Protein AF-A0A376E7C1-F1 (afdb_monomer)

Solvent-accessible surface area (backbone atoms only — not comparable to full-atom values): 7398 Å² total; per-residue (Å²): 133,86,87,38,58,33,36,37,33,12,36,38,24,58,77,44,72,10,37,69,44,47,47,53,36,38,66,44,52,66,41,45,32,26,17,36,84,71,9,61,81,41,52,62,81,86,39,96,41,46,56,43,36,39,32,83,87,32,41,70,61,30,47,50,47,51,69,66,18,49,29,39,40,36,38,25,49,76,81,43,62,60,58,44,62,54,68,94,65,48,48,76,77,28,49,29,33,40,33,30,65,52,73,78,64,62,56,62,75,54,83,55,77,43,77,42,80,37,52,46,52,61,50,36,51,60,53,42,70,73,53,68,67,59,79,84,128

Mean predicted aligned error: 2.94 Å

pLDDT: mean 95.63, std 8.17, range [44.53, 98.81]

Sequence (137 aa):
MQKKPFIIAGQGIILGKAEKEFIQFAEKSGIPVAWTVLGMSAIPTNHPQAVGMVGMHGNYGPNILTNECDVLIAVGMRFDDRVTGRLDQYAKQARIIHLDIDKAEINKNVKVEVPVLGNCKETLPLLTQLIAPRTTF

Structure (mmCIF, N/CA/C/O backbone):
data_AF-A0A376E7C1-F1
#
_entry.id   AF-A0A376E7C1-F1
#
loop_
_atom_site.group_PDB
_atom_site.id
_atom_site.type_symbol
_atom_site.label_atom_id
_atom_site.label_alt_id
_atom_site.label_comp_id
_atom_site.label_asym_id
_atom_site.label_entity_id
_atom_site.label_seq_id
_atom_site.pdbx_PDB_ins_code
_atom_site.Cartn_x
_atom_site.Cartn_y
_atom_site.Cartn_z
_atom_site.occupancy
_atom_site.B_iso_or_equiv
_atom_site.auth_seq_id
_atom_site.auth_comp_id
_atom_site.auth_asym_id
_atom_site.auth_atom_id
_atom_site.pdbx_PDB_model_num
ATOM 1 N N . MET A 1 1 ? -12.962 -15.760 12.719 1.00 50.19 1 MET A N 1
ATOM 2 C CA . MET A 1 1 ? -11.602 -15.176 12.765 1.00 50.19 1 MET A CA 1
ATOM 3 C C . MET A 1 1 ? -11.704 -13.691 12.467 1.00 50.19 1 MET A C 1
ATOM 5 O O . MET A 1 1 ? -12.531 -13.316 11.643 1.00 50.19 1 MET A O 1
ATOM 9 N N . GLN A 1 2 ? -10.919 -12.859 13.148 1.00 76.81 2 GLN A N 1
ATOM 10 C CA . GLN A 1 2 ? -10.849 -11.425 12.867 1.00 76.81 2 GLN A CA 1
ATOM 11 C C . GLN A 1 2 ? -9.995 -11.205 11.610 1.00 76.81 2 GLN A C 1
ATOM 13 O O . GLN A 1 2 ? -8.907 -11.769 11.524 1.00 76.81 2 GLN A O 1
ATOM 18 N N . LYS A 1 3 ? -10.496 -10.436 10.634 1.00 88.88 3 LYS A N 1
ATOM 19 C CA . LYS A 1 3 ? -9.734 -10.109 9.418 1.00 88.88 3 LYS A CA 1
ATOM 20 C C . LYS A 1 3 ? -8.587 -9.152 9.749 1.00 88.88 3 LYS A C 1
ATOM 22 O O . LYS A 1 3 ? -8.781 -8.239 10.556 1.00 88.88 3 LYS A O 1
ATOM 27 N N . LYS A 1 4 ? -7.426 -9.343 9.120 1.00 95.94 4 LYS A N 1
ATOM 28 C CA . LYS A 1 4 ? -6.182 -8.597 9.377 1.00 95.94 4 LYS A CA 1
ATOM 29 C C . LYS A 1 4 ? -5.683 -7.882 8.105 1.00 95.94 4 LYS A C 1
ATOM 31 O O . LYS A 1 4 ? -4.620 -8.235 7.593 1.00 95.94 4 LYS A O 1
ATOM 36 N N . PRO A 1 5 ? -6.415 -6.880 7.579 1.00 97.19 5 PRO A N 1
ATOM 37 C CA . PRO A 1 5 ? -5.928 -6.097 6.451 1.00 97.19 5 PRO A CA 1
ATOM 38 C C . PRO A 1 5 ? -4.738 -5.224 6.864 1.00 97.19 5 PRO A C 1
ATOM 40 O O . PRO A 1 5 ? -4.676 -4.742 7.999 1.00 97.19 5 PRO A O 1
ATOM 43 N N . PHE A 1 6 ? -3.830 -4.978 5.925 1.00 98.56 6 PHE A N 1
ATOM 44 C CA . PHE A 1 6 ? -2.651 -4.146 6.132 1.00 98.56 6 PHE A CA 1
ATOM 45 C C . PHE A 1 6 ? -2.324 -3.327 4.882 1.00 98.56 6 PHE A C 1
ATOM 47 O O . PHE A 1 6 ? -2.413 -3.840 3.767 1.00 98.56 6 PHE A O 1
ATOM 54 N N . ILE A 1 7 ? -1.960 -2.054 5.055 1.00 98.75 7 ILE A N 1
ATOM 55 C CA . ILE A 1 7 ? -1.577 -1.154 3.960 1.00 98.75 7 ILE A CA 1
ATOM 56 C C . ILE A 1 7 ? -0.068 -0.917 4.003 1.00 98.75 7 ILE A C 1
ATOM 58 O O . ILE A 1 7 ? 0.484 -0.624 5.064 1.00 98.75 7 ILE A O 1
ATOM 62 N N . ILE A 1 8 ? 0.583 -0.957 2.838 1.00 98.75 8 ILE A N 1
ATOM 63 C CA . ILE A 1 8 ? 1.951 -0.455 2.668 1.00 98.75 8 ILE A CA 1
ATOM 64 C C . ILE A 1 8 ? 1.950 0.674 1.634 1.00 98.75 8 ILE A C 1
ATOM 66 O O . ILE A 1 8 ? 1.576 0.486 0.476 1.00 98.75 8 ILE A O 1
ATOM 70 N N . ALA A 1 9 ? 2.392 1.851 2.071 1.00 98.81 9 ALA A N 1
ATOM 71 C CA . ALA A 1 9 ? 2.514 3.061 1.273 1.00 98.81 9 ALA A CA 1
ATOM 72 C C . ALA A 1 9 ? 3.868 3.138 0.547 1.00 98.81 9 ALA A C 1
ATOM 74 O O . ALA A 1 9 ? 4.942 3.022 1.150 1.00 98.81 9 ALA A O 1
ATOM 75 N N . GLY A 1 10 ? 3.822 3.375 -0.760 1.00 98.69 10 GLY A N 1
ATOM 76 C CA . GLY A 1 10 ? 4.987 3.625 -1.599 1.00 98.69 10 GLY A CA 1
ATOM 77 C C . GLY A 1 10 ? 5.085 5.056 -2.113 1.00 98.69 10 GLY A C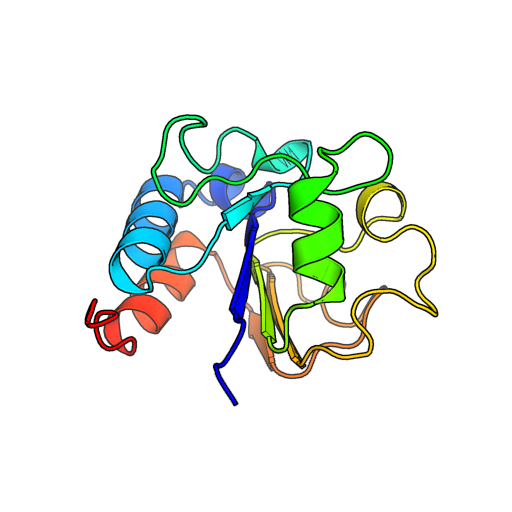 1
ATOM 78 O O . GLY A 1 10 ? 4.214 5.897 -1.891 1.00 98.69 10 GLY A O 1
ATOM 79 N N . GLN A 1 11 ? 6.166 5.320 -2.844 1.00 98.44 11 GLN A N 1
ATOM 80 C CA . GLN A 1 11 ? 6.464 6.635 -3.414 1.00 98.44 11 GLN A CA 1
ATOM 81 C C . GLN A 1 11 ? 5.414 7.115 -4.424 1.00 98.44 11 GLN A C 1
ATOM 83 O O . GLN A 1 11 ? 5.239 8.317 -4.601 1.00 98.44 11 GLN A O 1
ATOM 88 N N . GLY A 1 12 ? 4.706 6.195 -5.086 1.00 98.69 12 GLY A N 1
ATOM 89 C CA . GLY A 1 12 ? 3.689 6.508 -6.088 1.00 98.69 12 GLY A CA 1
ATOM 90 C C . GLY A 1 12 ? 2.564 7.396 -5.553 1.00 98.69 12 GLY A C 1
ATOM 91 O O . GLY A 1 12 ? 1.985 8.162 -6.317 1.00 98.69 12 GLY A O 1
ATOM 92 N N . ILE A 1 13 ? 2.307 7.372 -4.240 1.00 98.81 13 ILE A N 1
ATOM 93 C CA . ILE A 1 13 ? 1.377 8.304 -3.586 1.00 98.81 13 ILE A CA 1
ATOM 94 C C . ILE A 1 13 ? 1.894 9.745 -3.698 1.00 98.81 13 ILE A C 1
ATOM 96 O O . ILE A 1 13 ? 1.159 10.629 -4.129 1.00 98.81 13 ILE A O 1
ATOM 100 N N . ILE A 1 14 ? 3.168 9.966 -3.369 1.00 98.62 14 ILE A N 1
ATOM 101 C CA . ILE A 1 14 ? 3.816 11.286 -3.380 1.00 98.62 14 ILE A CA 1
ATOM 102 C C . ILE A 1 14 ? 3.981 11.783 -4.821 1.00 98.62 14 ILE A C 1
ATOM 104 O O . ILE A 1 14 ? 3.643 12.919 -5.147 1.00 98.62 14 ILE A O 1
ATOM 108 N N . LEU A 1 15 ? 4.443 10.913 -5.726 1.00 98.38 15 LEU A N 1
ATOM 109 C CA . LEU A 1 15 ? 4.586 11.249 -7.149 1.00 98.38 15 LEU A CA 1
ATOM 110 C C . LEU A 1 15 ? 3.236 11.594 -7.791 1.00 98.38 15 LEU A C 1
ATOM 112 O O . LEU A 1 15 ? 3.156 12.504 -8.615 1.00 98.38 15 LEU A O 1
ATOM 116 N N . GLY A 1 16 ? 2.172 10.901 -7.380 1.00 98.12 16 GLY A N 1
ATOM 117 C CA . GLY A 1 16 ? 0.802 11.180 -7.794 1.00 98.12 16 GLY A CA 1
ATOM 118 C C . GLY A 1 16 ? 0.171 12.400 -7.118 1.00 98.12 16 GLY A C 1
ATOM 119 O O . GLY A 1 16 ? -0.932 12.773 -7.509 1.00 98.12 16 GLY A O 1
ATOM 120 N N . LYS A 1 17 ? 0.834 13.034 -6.136 1.00 98.44 17 LYS A N 1
ATOM 121 C CA . LYS A 1 17 ? 0.267 14.090 -5.274 1.00 98.44 17 LYS A CA 1
ATOM 122 C C . LYS A 1 17 ? -1.061 13.655 -4.638 1.00 98.44 17 LYS A C 1
ATOM 124 O O . LYS A 1 17 ? -2.059 14.381 -4.719 1.00 98.44 17 LYS A O 1
ATOM 129 N N . ALA A 1 18 ? -1.088 12.423 -4.134 1.00 98.69 18 ALA A N 1
ATOM 130 C CA . ALA A 1 18 ? -2.273 11.706 -3.670 1.00 98.69 18 ALA A CA 1
ATOM 131 C C . ALA A 1 18 ? -2.332 11.547 -2.137 1.00 98.69 18 ALA A C 1
ATOM 133 O O . ALA A 1 18 ? -3.073 10.709 -1.630 1.00 98.69 18 ALA A O 1
ATOM 134 N N . GLU A 1 19 ? -1.523 12.293 -1.381 1.00 98.69 19 GLU A N 1
ATOM 135 C CA . GLU A 1 19 ? -1.389 12.158 0.074 1.00 98.69 19 GLU A CA 1
ATOM 136 C C . GLU A 1 19 ? -2.717 12.420 0.792 1.00 98.69 19 GLU A C 1
ATOM 138 O O . GLU A 1 19 ? -3.084 11.697 1.716 1.00 98.69 19 GLU A O 1
ATOM 143 N N . LYS A 1 20 ? -3.485 13.417 0.333 1.00 98.69 20 LYS A N 1
ATOM 144 C CA . LYS A 1 20 ? -4.799 13.739 0.907 1.00 98.69 20 LYS A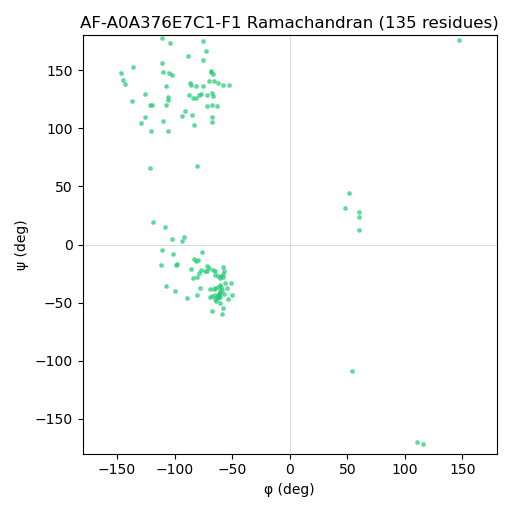 CA 1
ATOM 145 C C . LYS A 1 20 ? -5.788 12.593 0.697 1.00 98.69 20 LYS A C 1
ATOM 147 O O . LYS A 1 20 ? -6.492 12.203 1.624 1.00 98.69 20 LYS A O 1
ATOM 152 N N . GLU A 1 21 ? -5.844 12.065 -0.518 1.00 98.75 21 GLU A N 1
ATOM 153 C CA . GLU A 1 21 ? -6.706 10.952 -0.902 1.00 98.75 21 GLU A CA 1
ATOM 154 C C . GLU A 1 21 ? -6.304 9.669 -0.155 1.00 98.75 21 GLU A C 1
ATOM 156 O O . GLU A 1 21 ? -7.163 8.909 0.293 1.00 98.75 21 GLU A O 1
ATOM 161 N N . PHE A 1 22 ? -5.001 9.461 0.050 1.00 98.81 22 PHE A N 1
ATOM 162 C CA . PHE A 1 22 ? -4.464 8.343 0.818 1.00 98.81 22 PHE A CA 1
ATOM 163 C C . PHE A 1 22 ? -4.807 8.422 2.308 1.00 98.81 22 PHE A C 1
ATOM 165 O O . PHE A 1 22 ? -5.245 7.421 2.874 1.00 98.81 22 PHE A O 1
ATOM 172 N N . ILE A 1 23 ? -4.672 9.595 2.934 1.00 98.56 23 ILE A N 1
ATOM 173 C CA . ILE A 1 23 ? -5.066 9.798 4.336 1.00 98.56 23 ILE A CA 1
ATOM 174 C C . ILE A 1 23 ? -6.564 9.524 4.509 1.00 98.56 23 ILE A C 1
ATOM 176 O O . ILE A 1 23 ? -6.936 8.765 5.396 1.00 98.56 23 ILE A O 1
ATOM 180 N N . GLN A 1 24 ? -7.419 10.027 3.612 1.00 98.25 24 GLN A N 1
ATOM 181 C CA . GLN A 1 24 ? -8.864 9.762 3.663 1.00 98.25 24 GLN A CA 1
ATOM 182 C C . GLN A 1 24 ? -9.199 8.269 3.534 1.00 98.25 24 GLN A C 1
ATOM 184 O O . GLN A 1 24 ? -10.067 7.757 4.245 1.00 98.25 24 GLN A O 1
ATOM 189 N N . PHE A 1 25 ? -8.510 7.558 2.637 1.00 98.38 25 PHE A N 1
ATOM 190 C CA . PHE A 1 25 ? -8.643 6.110 2.491 1.00 98.38 25 PHE A CA 1
ATOM 191 C C . PHE A 1 25 ? -8.220 5.371 3.768 1.00 98.38 25 PHE A C 1
ATOM 193 O O . PHE A 1 25 ? -8.936 4.482 4.243 1.00 98.38 25 PHE A O 1
ATOM 200 N N . ALA A 1 26 ? -7.077 5.753 4.345 1.00 97.81 26 ALA A N 1
ATOM 201 C CA . ALA A 1 26 ? -6.595 5.198 5.598 1.00 97.81 26 ALA A CA 1
ATOM 202 C C . ALA A 1 26 ? -7.626 5.443 6.708 1.00 97.81 26 ALA A C 1
ATOM 204 O O . ALA A 1 26 ? -8.175 4.475 7.230 1.00 97.81 26 ALA A O 1
ATOM 205 N N . GLU A 1 27 ? -7.969 6.693 7.010 1.00 97.25 27 GLU A N 1
ATOM 206 C CA . GLU A 1 27 ? -8.899 7.071 8.082 1.00 97.25 27 GLU A CA 1
ATOM 207 C C . GLU A 1 27 ? -10.247 6.352 7.969 1.00 97.25 27 GLU A C 1
ATOM 209 O O . GLU A 1 27 ? -10.720 5.756 8.937 1.00 97.25 27 GLU A O 1
ATOM 214 N N . LYS A 1 28 ? -10.846 6.324 6.771 1.00 96.38 28 LYS A N 1
ATOM 215 C CA . LYS A 1 28 ? -12.146 5.673 6.564 1.00 96.38 28 LYS A CA 1
ATOM 216 C C . LYS A 1 28 ? -12.080 4.158 6.759 1.00 96.38 28 LYS A C 1
ATOM 218 O O . LYS A 1 28 ? -13.018 3.559 7.286 1.00 96.38 28 LYS A O 1
ATOM 223 N N . SER A 1 29 ? -10.989 3.532 6.320 1.00 96.06 29 SER A N 1
ATOM 224 C CA . SER A 1 29 ? -10.808 2.083 6.435 1.00 96.06 29 SER A CA 1
ATOM 225 C C . SER A 1 29 ? -10.386 1.634 7.837 1.00 96.06 29 SER A C 1
ATOM 227 O O . SER A 1 29 ? -10.621 0.482 8.207 1.00 96.06 29 SER A O 1
ATOM 229 N N . GLY A 1 30 ? -9.756 2.509 8.628 1.00 95.81 30 GLY A N 1
ATOM 230 C CA . GLY A 1 30 ? -9.210 2.164 9.942 1.00 95.81 30 GLY A CA 1
ATOM 231 C C . GLY A 1 30 ? -8.147 1.056 9.885 1.00 95.81 30 GLY A C 1
ATOM 232 O O . GLY A 1 30 ? -7.985 0.302 10.847 1.00 95.81 30 GLY A O 1
ATOM 233 N N . ILE A 1 31 ? -7.489 0.867 8.737 1.00 97.38 31 ILE A N 1
ATOM 234 C CA . ILE A 1 31 ? -6.475 -0.174 8.521 1.00 97.38 31 ILE A CA 1
ATOM 235 C C . ILE A 1 31 ? -5.100 0.358 8.970 1.00 97.38 31 ILE A C 1
ATOM 237 O O . ILE A 1 31 ? -4.811 1.529 8.713 1.00 97.38 31 ILE A O 1
ATOM 241 N N . PRO A 1 32 ? -4.251 -0.449 9.640 1.00 98.00 32 PRO A N 1
ATOM 242 C CA . PRO A 1 32 ? -2.869 -0.066 9.933 1.00 98.00 32 PRO A CA 1
ATOM 243 C C . PRO A 1 32 ? -2.045 0.149 8.653 1.00 98.00 32 PRO A C 1
ATOM 245 O O . PRO A 1 32 ? -2.133 -0.629 7.701 1.00 98.00 32 PRO A O 1
ATOM 248 N N . VAL A 1 33 ? -1.223 1.198 8.659 1.00 98.75 33 VAL A N 1
ATOM 249 C CA . VAL A 1 33 ? -0.440 1.688 7.521 1.00 98.75 33 VAL A CA 1
ATOM 250 C C . VAL A 1 33 ? 1.044 1.683 7.862 1.00 98.75 33 VAL A C 1
ATOM 252 O O . VAL A 1 33 ? 1.493 2.394 8.762 1.00 98.75 33 VAL A O 1
ATOM 255 N N . ALA A 1 34 ? 1.820 0.929 7.095 1.00 98.62 34 ALA A N 1
ATOM 256 C CA . ALA A 1 34 ? 3.265 1.085 7.030 1.00 98.62 34 ALA A CA 1
ATOM 257 C C . ALA A 1 34 ? 3.694 1.788 5.741 1.00 98.62 34 ALA A C 1
ATOM 259 O O . ALA A 1 34 ? 2.886 2.018 4.841 1.00 98.62 34 ALA A O 1
ATOM 260 N N . TRP A 1 35 ? 4.980 2.108 5.628 1.00 98.62 35 TRP A N 1
ATOM 261 C CA . TRP A 1 35 ? 5.555 2.699 4.421 1.00 98.62 35 TRP A CA 1
ATOM 262 C C . TRP A 1 35 ? 6.885 2.062 4.036 1.00 98.62 35 TRP A C 1
ATOM 264 O O . TRP A 1 35 ? 7.646 1.570 4.868 1.00 98.62 35 TRP A O 1
ATOM 274 N N . THR A 1 36 ? 7.181 2.107 2.744 1.00 98.44 36 THR A N 1
ATOM 275 C CA . THR A 1 36 ? 8.536 1.885 2.225 1.00 98.44 36 THR A CA 1
ATOM 276 C C . THR A 1 36 ? 9.431 3.086 2.549 1.00 98.44 36 THR A C 1
ATOM 278 O O . THR A 1 36 ? 8.926 4.168 2.852 1.00 98.44 36 THR A O 1
ATOM 281 N N . VAL A 1 37 ? 10.754 2.947 2.408 1.00 97.50 37 VAL A N 1
ATOM 282 C CA . VAL A 1 37 ? 11.701 4.075 2.554 1.00 97.50 37 VAL A CA 1
ATOM 283 C C . VAL A 1 37 ? 11.269 5.282 1.708 1.00 97.50 37 VAL A C 1
ATOM 285 O O . VAL A 1 37 ? 11.2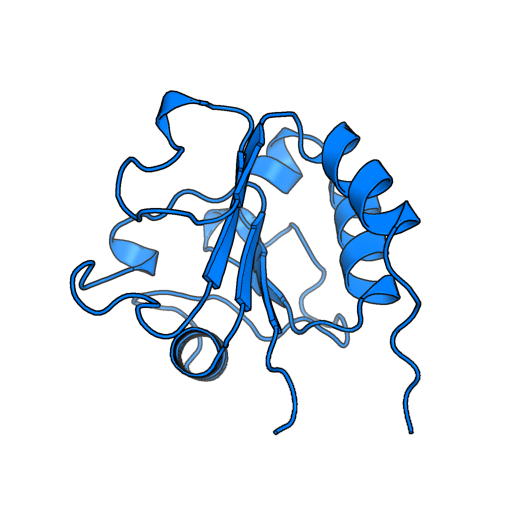57 6.409 2.191 1.00 97.50 37 VAL A O 1
ATOM 288 N N . LEU A 1 38 ? 10.852 5.044 0.460 1.00 97.88 38 LEU A N 1
ATOM 289 C CA . LEU A 1 38 ? 10.438 6.103 -0.465 1.00 97.88 38 LEU A CA 1
ATOM 290 C C . LEU A 1 38 ? 9.005 6.607 -0.220 1.00 97.88 38 LEU A C 1
ATOM 292 O O . LEU A 1 38 ? 8.624 7.644 -0.752 1.00 97.88 38 LEU A O 1
ATOM 296 N N . GLY A 1 39 ? 8.209 5.889 0.575 1.00 97.88 39 GLY A N 1
ATOM 297 C CA . GLY A 1 39 ? 6.849 6.267 0.965 1.00 97.88 39 GLY A CA 1
ATOM 298 C C . GLY A 1 39 ? 6.764 7.027 2.292 1.00 97.88 39 GLY A C 1
ATOM 299 O O . GLY A 1 39 ? 5.659 7.321 2.734 1.00 97.88 39 GLY A O 1
ATOM 300 N N . MET A 1 40 ? 7.892 7.344 2.940 1.00 95.12 40 MET A N 1
ATOM 301 C CA . MET A 1 40 ? 7.950 7.879 4.313 1.00 95.12 40 MET A CA 1
ATOM 302 C C . MET A 1 40 ? 7.179 9.191 4.539 1.00 95.12 40 MET A C 1
ATOM 304 O O . MET A 1 40 ? 6.834 9.505 5.673 1.00 95.12 40 MET A O 1
ATOM 308 N N . SER A 1 41 ? 6.869 9.942 3.481 1.00 95.94 41 SER A N 1
ATOM 309 C CA . SER A 1 41 ? 6.083 11.184 3.559 1.00 95.94 41 SER A CA 1
ATOM 310 C C . SER A 1 41 ? 4.621 11.031 3.125 1.00 95.94 41 SER A C 1
ATOM 312 O O . SER A 1 41 ? 3.904 12.023 3.078 1.00 95.94 41 SER A O 1
ATOM 314 N N . ALA A 1 42 ? 4.158 9.814 2.818 1.00 98.12 42 ALA A N 1
ATOM 315 C CA . ALA A 1 42 ? 2.776 9.573 2.399 1.00 98.12 42 ALA A CA 1
ATOM 316 C C . ALA A 1 42 ? 1.760 9.707 3.550 1.00 98.12 42 ALA A C 1
ATOM 318 O O . ALA A 1 42 ? 0.580 9.938 3.300 1.00 98.12 42 ALA A O 1
ATOM 319 N N . ILE A 1 43 ? 2.203 9.554 4.803 1.00 97.94 43 ILE A N 1
ATOM 320 C CA . ILE A 1 43 ? 1.376 9.673 6.009 1.00 97.94 43 ILE A CA 1
ATOM 321 C C . ILE A 1 43 ? 2.197 10.293 7.153 1.00 97.94 43 ILE A C 1
ATOM 323 O O . ILE A 1 43 ? 3.379 9.964 7.284 1.00 97.94 43 ILE A O 1
ATOM 327 N N . PRO A 1 44 ? 1.622 11.176 7.996 1.00 97.62 44 PRO A N 1
ATOM 328 C CA . PRO A 1 44 ? 2.313 11.677 9.181 1.00 97.62 44 PRO A CA 1
ATOM 329 C C . PRO A 1 44 ? 2.722 10.536 10.118 1.00 97.62 44 PRO A C 1
ATOM 331 O O . PRO A 1 44 ? 1.935 9.632 10.395 1.00 97.62 44 PRO A O 1
ATOM 334 N N . THR A 1 45 ? 3.937 10.585 10.661 1.00 95.81 45 THR A N 1
ATOM 335 C CA . THR A 1 45 ? 4.461 9.522 11.539 1.00 95.81 45 THR A CA 1
ATOM 336 C C . THR A 1 45 ? 3.719 9.409 12.872 1.00 95.81 45 THR A C 1
ATOM 338 O O . THR A 1 45 ? 3.746 8.351 13.490 1.00 95.81 45 THR A O 1
ATOM 341 N N . ASN A 1 46 ? 3.039 10.474 13.307 1.00 96.69 46 ASN A N 1
ATOM 342 C CA . ASN A 1 46 ? 2.183 10.499 14.495 1.00 96.69 46 ASN A CA 1
ATOM 343 C C . ASN A 1 46 ? 0.708 10.169 14.195 1.00 96.69 46 ASN A C 1
ATOM 345 O O . ASN A 1 46 ? -0.136 10.312 15.079 1.00 96.69 46 ASN A O 1
ATOM 349 N N . HIS A 1 47 ? 0.374 9.770 12.963 1.00 98.19 47 HIS A N 1
ATOM 350 C CA . HIS A 1 47 ? -0.991 9.400 12.606 1.00 98.19 47 HIS A CA 1
ATOM 351 C C . HIS A 1 47 ? -1.424 8.133 13.370 1.00 98.19 47 HIS A C 1
ATOM 353 O O . HIS A 1 47 ? -0.633 7.194 13.452 1.00 98.19 47 HIS A O 1
ATOM 359 N N . PRO A 1 48 ? -2.674 8.019 13.860 1.00 97.12 48 PRO A N 1
ATOM 360 C CA . PRO A 1 48 ? -3.116 6.867 14.663 1.00 97.12 48 PRO A CA 1
ATOM 361 C C . PRO A 1 48 ? -2.953 5.495 13.993 1.00 97.12 48 PRO A C 1
ATOM 363 O O . PRO A 1 48 ? -2.915 4.466 14.661 1.00 97.12 48 PRO A O 1
ATOM 366 N N . GLN A 1 49 ? -2.884 5.476 12.663 1.00 97.62 49 GLN A N 1
ATOM 367 C CA . GLN A 1 49 ? -2.746 4.259 11.860 1.00 97.62 49 GLN A CA 1
ATOM 368 C C . GLN A 1 49 ? -1.321 4.018 11.362 1.00 97.62 49 GLN A C 1
ATOM 370 O O . GLN A 1 49 ? -1.064 2.964 10.790 1.00 97.62 49 GLN A O 1
ATOM 375 N N . ALA A 1 50 ? -0.406 4.970 11.551 1.00 98.12 50 ALA A N 1
ATOM 376 C CA . ALA A 1 50 ? 0.988 4.839 11.154 1.00 98.12 50 ALA A CA 1
ATOM 377 C C . ALA A 1 50 ? 1.705 3.840 12.076 1.00 98.12 50 ALA A C 1
ATOM 379 O O . ALA A 1 50 ? 1.797 4.058 13.280 1.00 98.12 50 ALA A O 1
ATOM 380 N N . VAL A 1 51 ? 2.234 2.749 11.513 1.00 98.12 51 VAL A N 1
ATOM 381 C CA . VAL A 1 51 ? 2.930 1.699 12.286 1.00 98.12 51 VAL A CA 1
ATOM 382 C C . VAL A 1 51 ? 4.440 1.631 12.037 1.00 98.12 51 VAL A C 1
ATOM 384 O O . VAL A 1 51 ? 5.130 0.860 12.702 1.00 98.12 51 VAL A O 1
ATOM 387 N N . GLY A 1 52 ? 4.973 2.429 11.108 1.00 97.88 52 GLY A N 1
ATOM 388 C CA . GLY A 1 52 ? 6.410 2.521 10.833 1.00 97.88 52 GLY A CA 1
ATOM 389 C C . GLY A 1 52 ? 6.819 2.063 9.434 1.00 97.88 52 GLY A C 1
ATOM 390 O O . GLY A 1 52 ? 5.993 1.779 8.566 1.00 97.88 52 GLY A O 1
ATOM 391 N N . MET A 1 53 ? 8.131 1.980 9.225 1.00 98.31 53 MET A N 1
ATOM 392 C CA . MET A 1 53 ? 8.734 1.586 7.954 1.00 98.31 53 MET A CA 1
ATOM 393 C C . MET A 1 53 ? 8.855 0.058 7.844 1.00 98.31 53 MET A C 1
ATOM 395 O O . MET A 1 53 ? 9.275 -0.586 8.803 1.00 98.31 53 MET A O 1
ATOM 399 N N . VAL A 1 54 ? 8.541 -0.526 6.684 1.00 97.75 54 VAL A N 1
ATOM 400 C CA . VAL A 1 54 ? 8.805 -1.951 6.375 1.00 97.75 54 VAL A CA 1
ATOM 401 C C . VAL A 1 54 ? 10.191 -2.165 5.764 1.00 97.75 54 VAL A C 1
ATOM 403 O O . VAL A 1 54 ? 10.802 -1.240 5.229 1.00 97.75 54 VAL A O 1
ATOM 406 N N . GLY A 1 55 ? 10.659 -3.414 5.793 1.00 96.12 55 GLY A N 1
ATOM 407 C CA . GLY A 1 55 ? 11.832 -3.875 5.050 1.00 96.12 55 GLY A CA 1
ATOM 408 C C . GLY A 1 55 ? 13.040 -4.209 5.923 1.00 96.12 55 GLY A C 1
ATOM 409 O O . GLY A 1 55 ? 12.955 -4.264 7.150 1.00 96.12 55 GLY A O 1
ATOM 410 N N . MET A 1 56 ? 14.180 -4.429 5.267 1.00 96.31 56 MET A N 1
ATOM 411 C CA . MET A 1 56 ? 15.444 -4.920 5.838 1.00 96.31 56 MET A CA 1
ATOM 412 C C . MET A 1 56 ? 15.977 -4.064 6.996 1.00 96.31 56 MET A C 1
ATOM 414 O O . MET A 1 56 ? 16.576 -4.590 7.929 1.00 96.31 56 MET A O 1
ATOM 418 N N . HIS A 1 57 ? 15.741 -2.753 6.939 1.00 96.06 57 HIS A N 1
ATOM 419 C CA . HIS A 1 57 ? 16.081 -1.794 7.997 1.00 96.06 57 HIS A CA 1
ATOM 420 C C . HIS A 1 57 ? 14.833 -1.093 8.557 1.00 96.06 57 HIS A C 1
ATOM 422 O O . HIS A 1 57 ? 14.922 -0.003 9.119 1.00 96.06 57 HIS A O 1
ATOM 428 N N . GLY A 1 58 ? 13.661 -1.694 8.345 1.00 94.25 58 GLY A N 1
ATOM 429 C CA . GLY A 1 58 ? 12.385 -1.212 8.851 1.00 94.25 58 GLY A CA 1
ATOM 430 C C . GLY A 1 58 ? 12.196 -1.478 10.342 1.00 94.25 58 GLY A C 1
ATOM 431 O O . GLY A 1 58 ? 12.993 -2.144 11.004 1.00 94.25 58 GLY A O 1
ATOM 432 N N . ASN A 1 59 ? 11.093 -0.969 10.875 1.00 97.62 59 ASN A N 1
ATOM 433 C CA . ASN A 1 59 ? 10.649 -1.273 12.223 1.00 97.62 59 ASN A CA 1
ATOM 434 C C . ASN A 1 59 ? 10.207 -2.745 12.323 1.00 97.62 59 ASN A C 1
ATOM 436 O O . ASN A 1 59 ? 9.663 -3.326 11.383 1.00 97.62 59 ASN A O 1
ATOM 440 N N . TYR A 1 60 ? 10.380 -3.340 13.505 1.00 97.12 60 TYR A N 1
ATOM 441 C CA . TYR A 1 60 ? 9.998 -4.733 13.756 1.00 97.12 60 TYR A CA 1
ATOM 442 C C . TYR A 1 60 ? 8.486 -4.980 13.580 1.00 97.12 60 TYR A C 1
ATOM 444 O O . TYR A 1 60 ? 8.084 -5.949 12.938 1.00 97.12 60 TYR A O 1
ATOM 452 N N . GLY A 1 61 ? 7.649 -4.067 14.090 1.00 97.75 61 GLY A N 1
ATOM 453 C CA . GLY A 1 61 ? 6.183 -4.179 14.061 1.00 97.75 61 GLY A CA 1
ATOM 454 C C . GLY A 1 61 ? 5.579 -4.311 12.654 1.00 97.75 61 GLY A C 1
ATOM 455 O O . GLY A 1 61 ? 4.880 -5.289 12.401 1.00 97.75 61 GLY A O 1
ATOM 456 N N . PRO A 1 62 ? 5.863 -3.396 11.711 1.00 97.69 62 PRO A N 1
ATOM 457 C CA . PRO A 1 62 ? 5.402 -3.499 10.325 1.00 97.69 62 PRO A CA 1
ATOM 458 C C . PRO A 1 62 ? 5.769 -4.809 9.623 1.00 97.69 62 PRO A C 1
ATOM 460 O O . PRO A 1 62 ? 4.962 -5.345 8.861 1.00 97.69 62 PRO A O 1
ATOM 463 N N . ASN A 1 63 ? 6.959 -5.356 9.888 1.00 97.44 63 ASN A N 1
ATOM 464 C CA . ASN A 1 63 ? 7.376 -6.633 9.311 1.00 97.44 63 ASN A CA 1
ATOM 465 C C . ASN A 1 63 ? 6.568 -7.809 9.900 1.00 97.44 63 ASN A C 1
ATOM 467 O O . ASN A 1 63 ? 6.162 -8.692 9.146 1.00 97.44 63 ASN A O 1
ATOM 471 N N . ILE A 1 64 ? 6.250 -7.793 11.205 1.00 97.25 64 ILE A N 1
ATOM 472 C CA . ILE A 1 64 ? 5.299 -8.757 11.795 1.00 97.25 64 ILE A CA 1
ATOM 473 C C . ILE A 1 64 ? 3.924 -8.619 11.140 1.00 97.25 64 ILE A C 1
ATOM 475 O O . ILE A 1 64 ? 3.365 -9.610 10.682 1.00 97.25 64 ILE A O 1
ATOM 479 N N . LEU A 1 65 ? 3.392 -7.398 11.049 1.00 97.94 65 LEU A N 1
ATOM 480 C CA . LEU A 1 65 ? 2.071 -7.151 10.466 1.00 97.94 65 LEU A CA 1
ATOM 481 C C . LEU A 1 65 ? 1.995 -7.613 9.005 1.00 97.94 65 LEU A C 1
ATOM 483 O O . LEU A 1 65 ? 0.986 -8.184 8.602 1.00 97.94 65 LEU A O 1
ATOM 487 N N . THR A 1 66 ? 3.079 -7.461 8.239 1.00 97.56 66 THR A N 1
ATOM 488 C CA . THR A 1 66 ? 3.186 -7.998 6.871 1.00 97.56 66 THR A CA 1
ATOM 489 C C . THR A 1 66 ? 3.060 -9.525 6.850 1.00 97.56 66 THR A C 1
ATOM 491 O O . THR A 1 66 ? 2.360 -10.074 6.002 1.00 97.56 66 THR A O 1
ATOM 494 N N . ASN A 1 67 ? 3.698 -10.220 7.794 1.00 96.06 67 ASN A N 1
ATOM 495 C CA . ASN A 1 67 ? 3.665 -11.684 7.892 1.00 96.06 67 ASN A CA 1
ATOM 496 C C . ASN A 1 67 ? 2.353 -12.231 8.479 1.00 96.06 67 ASN A C 1
ATOM 498 O O . ASN A 1 67 ? 2.016 -13.390 8.255 1.00 96.06 67 ASN A O 1
ATOM 502 N N . GLU A 1 68 ? 1.606 -11.415 9.222 1.00 96.69 68 GLU A N 1
ATOM 503 C CA . GLU A 1 68 ? 0.339 -11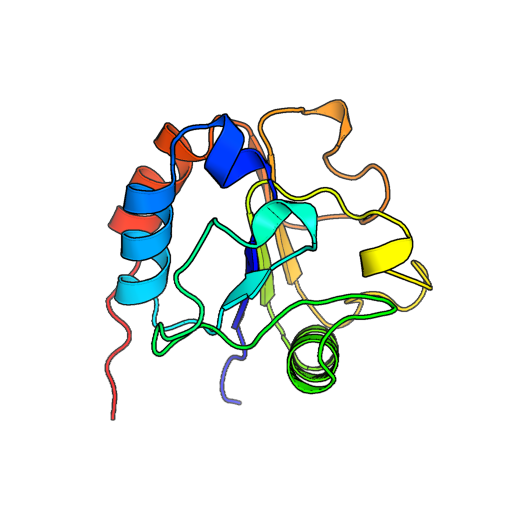.814 9.842 1.00 96.69 68 GLU A CA 1
ATOM 504 C C . GLU A 1 68 ? -0.910 -11.402 9.060 1.00 96.69 68 GLU A C 1
ATOM 506 O O . GLU A 1 68 ? -1.998 -11.907 9.352 1.00 96.69 68 GLU A O 1
ATOM 511 N N . CYS A 1 69 ? -0.792 -10.460 8.121 1.00 98.12 69 CYS A N 1
ATOM 512 C CA . CYS A 1 69 ? -1.944 -9.957 7.381 1.00 98.12 69 CYS A CA 1
ATOM 513 C C . CYS A 1 69 ? -2.560 -11.033 6.478 1.00 98.12 69 CYS A C 1
ATOM 515 O O . CYS A 1 69 ? -1.855 -11.884 5.932 1.00 98.12 69 CYS A O 1
ATOM 517 N N . ASP A 1 70 ? -3.883 -10.978 6.312 1.00 97.94 70 ASP A N 1
ATOM 518 C CA . ASP A 1 70 ? -4.642 -11.827 5.381 1.00 97.94 70 ASP A CA 1
ATOM 519 C C . ASP A 1 70 ? -4.953 -11.109 4.056 1.00 97.94 70 ASP A C 1
ATOM 521 O O . ASP A 1 70 ? -5.251 -11.746 3.042 1.00 97.94 70 ASP A O 1
ATOM 525 N N . VAL A 1 71 ? -4.850 -9.778 4.051 1.00 97.88 71 VAL A N 1
ATOM 526 C CA . VAL A 1 71 ? -4.927 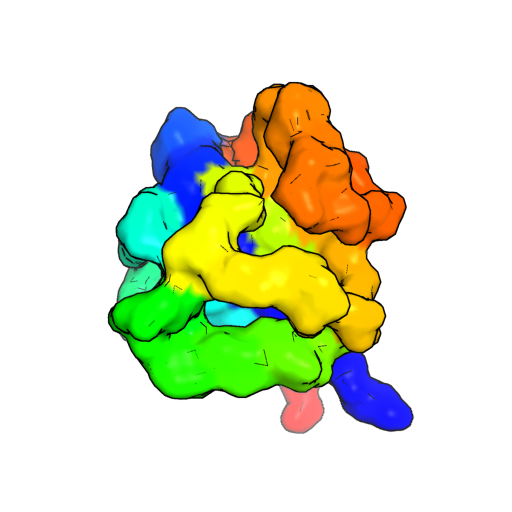-8.918 2.871 1.00 97.88 71 VAL A CA 1
ATOM 527 C C . VAL A 1 71 ? -3.838 -7.856 2.964 1.00 97.88 71 VAL A C 1
ATOM 529 O O . VAL A 1 71 ? -3.812 -7.079 3.920 1.00 97.88 71 VAL A O 1
ATOM 532 N N . LEU A 1 72 ? -2.984 -7.788 1.944 1.00 98.62 72 LEU A N 1
ATOM 533 C CA . LEU A 1 72 ? -1.954 -6.764 1.803 1.00 98.62 72 LEU A CA 1
ATOM 534 C C . LEU A 1 72 ? -2.343 -5.788 0.691 1.00 98.62 72 LEU A C 1
ATOM 536 O O . LEU A 1 72 ? -2.492 -6.188 -0.462 1.00 98.62 72 LEU A O 1
ATOM 540 N N . ILE A 1 73 ? -2.488 -4.509 1.028 1.00 98.69 73 ILE A N 1
ATOM 541 C CA . ILE A 1 73 ? -2.832 -3.437 0.091 1.00 98.69 73 ILE A CA 1
ATOM 542 C C . ILE A 1 73 ? -1.571 -2.608 -0.167 1.00 98.69 73 ILE A C 1
ATOM 544 O O . ILE A 1 73 ? -1.203 -1.736 0.622 1.00 98.69 73 ILE A O 1
ATOM 548 N N . ALA A 1 74 ? -0.894 -2.903 -1.271 1.00 98.75 74 ALA A N 1
ATOM 549 C CA . ALA A 1 74 ? 0.291 -2.196 -1.734 1.00 98.75 74 ALA A CA 1
ATOM 550 C C . ALA A 1 74 ? -0.131 -0.970 -2.557 1.00 98.75 74 ALA A C 1
ATOM 552 O O . ALA A 1 74 ? -0.678 -1.115 -3.652 1.00 98.75 74 ALA A O 1
ATOM 553 N N . VAL A 1 75 ? 0.107 0.237 -2.035 1.00 98.81 75 VAL A N 1
ATOM 554 C CA . VAL A 1 75 ? -0.342 1.493 -2.656 1.00 98.81 75 VAL A CA 1
ATOM 555 C C . VAL A 1 75 ? 0.841 2.275 -3.209 1.00 98.81 75 VAL A C 1
ATOM 557 O O . VAL A 1 75 ? 1.608 2.868 -2.451 1.00 98.81 75 VAL A O 1
ATOM 560 N N . GLY A 1 76 ? 0.990 2.298 -4.536 1.00 98.38 76 GLY A N 1
ATOM 561 C CA . GLY A 1 76 ? 2.047 3.046 -5.218 1.00 98.38 76 GLY A CA 1
ATOM 562 C C . GLY A 1 76 ? 3.458 2.605 -4.819 1.00 98.38 76 GLY A C 1
ATOM 563 O O . GLY A 1 76 ? 4.375 3.427 -4.802 1.00 98.38 76 GLY A O 1
ATOM 564 N N . MET A 1 77 ? 3.631 1.342 -4.422 1.00 97.25 77 MET A N 1
ATOM 565 C CA . MET A 1 77 ? 4.929 0.758 -4.089 1.00 97.25 77 MET A CA 1
ATOM 566 C C . MET A 1 77 ? 5.340 -0.286 -5.118 1.00 97.25 77 MET A C 1
ATOM 568 O O . MET A 1 77 ? 4.501 -0.942 -5.730 1.00 97.25 77 MET A O 1
ATOM 572 N N . ARG A 1 78 ? 6.650 -0.507 -5.209 1.00 95.94 78 ARG A N 1
ATOM 573 C CA . ARG A 1 78 ? 7.229 -1.662 -5.890 1.00 95.94 78 ARG A CA 1
ATOM 574 C C . ARG A 1 78 ? 7.662 -2.676 -4.843 1.00 95.94 78 ARG A C 1
ATOM 576 O O . ARG A 1 78 ? 8.106 -2.302 -3.761 1.00 95.94 78 ARG A O 1
ATOM 583 N N . PHE A 1 79 ? 7.548 -3.954 -5.176 1.00 97.44 79 PHE A N 1
ATOM 584 C CA . PHE A 1 79 ? 8.031 -5.047 -4.335 1.00 97.44 79 PHE A CA 1
ATOM 585 C C . PHE A 1 79 ? 9.542 -5.230 -4.532 1.00 97.44 79 PHE A C 1
ATOM 587 O O . PHE A 1 79 ? 9.971 -6.201 -5.154 1.00 97.44 79 PHE A O 1
ATOM 594 N N . ASP A 1 80 ? 10.336 -4.251 -4.093 1.00 96.19 80 ASP A N 1
ATOM 595 C CA . ASP A 1 80 ? 11.797 -4.308 -4.164 1.00 96.19 80 ASP A CA 1
ATOM 596 C C . ASP A 1 80 ? 12.386 -5.252 -3.102 1.00 96.19 80 ASP A C 1
ATOM 598 O O . ASP A 1 80 ? 11.764 -5.538 -2.076 1.00 96.19 80 ASP A O 1
ATOM 602 N N . ASP A 1 81 ? 13.607 -5.726 -3.335 1.00 94.62 81 ASP A N 1
ATOM 603 C CA . ASP A 1 81 ? 14.283 -6.718 -2.498 1.00 94.62 81 ASP A CA 1
ATOM 604 C C . ASP A 1 81 ? 14.582 -6.217 -1.076 1.00 94.62 81 ASP A C 1
ATOM 606 O O . ASP A 1 81 ? 14.617 -7.022 -0.140 1.00 94.62 81 ASP A O 1
ATOM 610 N N . ARG A 1 82 ? 14.732 -4.902 -0.864 1.00 95.56 82 ARG A N 1
ATOM 611 C CA . ARG A 1 82 ? 14.917 -4.326 0.478 1.00 95.56 82 ARG A CA 1
ATOM 612 C C . ARG A 1 82 ? 13.629 -4.330 1.288 1.00 95.56 82 ARG A C 1
ATOM 614 O O . ARG A 1 82 ? 13.713 -4.306 2.515 1.00 95.56 82 ARG A O 1
ATOM 621 N N . VAL A 1 83 ? 12.465 -4.383 0.645 1.00 95.06 83 VAL A N 1
ATOM 622 C CA . VAL A 1 83 ? 11.173 -4.560 1.319 1.00 95.06 83 VAL A CA 1
ATOM 623 C C . VAL A 1 83 ? 10.831 -6.038 1.457 1.00 95.06 83 VAL A C 1
ATOM 625 O O . VAL A 1 83 ? 10.438 -6.471 2.539 1.00 95.06 83 VAL A O 1
ATOM 628 N N . THR A 1 84 ? 10.988 -6.826 0.391 1.00 95.69 84 THR A N 1
ATOM 629 C CA . THR A 1 84 ? 10.503 -8.211 0.381 1.00 95.69 84 THR A CA 1
ATOM 630 C C . THR A 1 84 ? 11.460 -9.211 1.007 1.00 95.69 84 THR A C 1
ATOM 632 O O . THR A 1 84 ? 11.021 -10.261 1.475 1.00 95.69 84 THR A O 1
ATOM 635 N N . GLY A 1 85 ? 12.767 -8.942 0.967 1.00 94.62 85 GLY A N 1
ATOM 636 C CA . GLY A 1 85 ? 13.788 -9.939 1.258 1.00 94.62 85 GLY A CA 1
ATOM 637 C C . GLY A 1 85 ? 13.594 -11.177 0.379 1.00 94.62 85 GLY A C 1
ATOM 638 O O . GLY A 1 85 ? 13.790 -11.141 -0.834 1.00 94.62 85 GLY A O 1
ATOM 639 N N . ARG A 1 86 ? 13.159 -12.280 0.990 1.00 94.44 86 ARG A N 1
ATOM 640 C CA . ARG A 1 86 ? 12.910 -13.559 0.318 1.00 94.44 86 ARG A CA 1
ATOM 641 C C . ARG A 1 86 ? 11.529 -13.620 -0.346 1.00 94.44 86 ARG A C 1
ATOM 643 O O . ARG A 1 86 ? 10.523 -13.880 0.311 1.00 94.44 86 ARG A O 1
ATOM 650 N N . LEU A 1 87 ? 11.487 -13.463 -1.672 1.00 94.56 87 LEU A N 1
ATOM 651 C CA . LEU A 1 87 ? 10.251 -13.509 -2.478 1.00 94.56 87 LEU A CA 1
ATOM 652 C C . LEU A 1 87 ? 9.473 -14.835 -2.381 1.00 94.56 87 LEU A C 1
ATOM 654 O O . LEU A 1 87 ? 8.252 -14.865 -2.565 1.00 94.56 87 LEU A O 1
ATOM 658 N N . ASP A 1 88 ? 10.154 -15.944 -2.092 1.00 93.75 88 ASP A N 1
ATOM 659 C CA . ASP A 1 88 ? 9.527 -17.254 -1.902 1.00 93.75 88 ASP A CA 1
ATOM 660 C C . ASP A 1 88 ? 8.739 -17.351 -0.586 1.00 93.75 88 ASP A C 1
ATOM 662 O O . ASP A 1 88 ? 7.843 -18.183 -0.480 1.00 93.75 88 ASP A O 1
ATOM 666 N N . GLN A 1 89 ? 9.001 -16.458 0.372 1.00 93.81 89 GLN A N 1
ATOM 667 C CA . GLN A 1 89 ? 8.311 -16.398 1.666 1.00 93.81 89 GLN A CA 1
ATOM 668 C C . GLN A 1 89 ? 7.439 -15.151 1.830 1.00 93.81 89 GLN A C 1
ATOM 670 O O . GLN A 1 89 ? 6.547 -15.131 2.675 1.00 93.81 89 GLN A O 1
ATOM 675 N N . TYR A 1 90 ? 7.664 -14.120 1.018 1.00 96.31 90 TYR A N 1
ATOM 676 C CA . TYR A 1 90 ? 6.987 -12.841 1.176 1.00 96.31 90 TYR A CA 1
ATOM 677 C C . TYR A 1 90 ? 5.467 -12.951 0.992 1.00 96.31 90 TYR A C 1
ATOM 679 O O . TYR A 1 90 ? 4.990 -13.332 -0.081 1.00 96.31 90 TYR A O 1
ATOM 687 N N . ALA A 1 91 ? 4.730 -12.592 2.051 1.00 95.62 91 ALA A N 1
ATOM 688 C CA . ALA A 1 91 ? 3.275 -12.436 2.091 1.00 95.62 91 ALA A CA 1
ATOM 689 C C . ALA A 1 91 ? 2.465 -13.603 1.480 1.0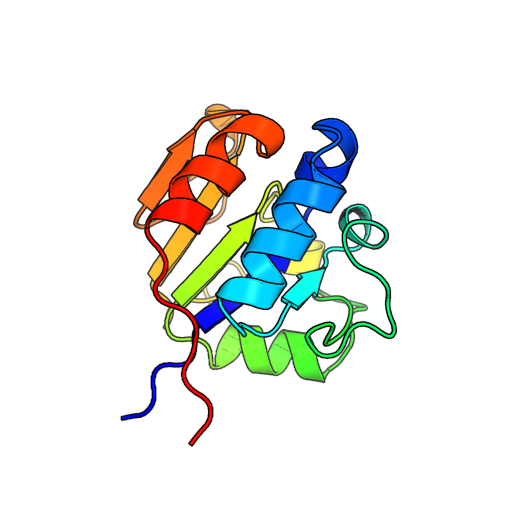0 95.62 91 ALA A C 1
ATOM 691 O O . ALA A 1 91 ? 1.377 -13.390 0.951 1.00 95.62 91 ALA A O 1
ATOM 692 N N . LYS A 1 92 ? 2.965 -1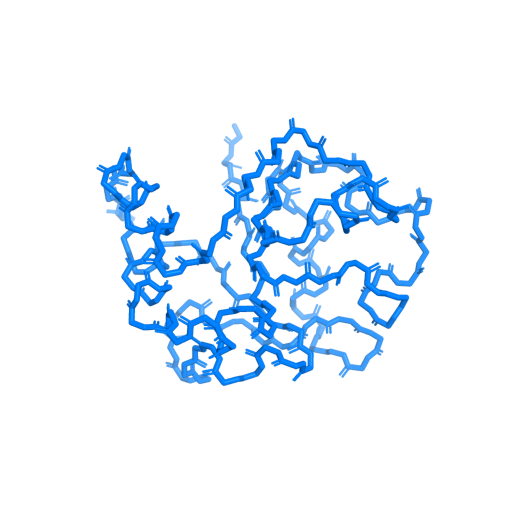4.848 1.544 1.00 95.31 92 LYS A N 1
ATOM 693 C CA . LYS A 1 92 ? 2.306 -16.024 0.931 1.00 95.31 92 LYS A CA 1
ATOM 694 C C . LYS A 1 92 ? 0.954 -16.367 1.550 1.00 95.31 92 LYS A C 1
ATOM 696 O O . LYS A 1 92 ? 0.137 -17.018 0.906 1.00 95.31 92 LYS A O 1
ATOM 701 N N . GLN A 1 93 ? 0.731 -15.943 2.788 1.00 96.38 93 GLN A N 1
ATOM 702 C CA . GLN A 1 93 ? -0.526 -16.110 3.509 1.00 96.38 93 GLN A CA 1
ATOM 703 C C . GLN A 1 93 ? -1.585 -15.055 3.145 1.00 96.38 93 GLN A C 1
ATOM 705 O O . GLN A 1 93 ? -2.752 -15.230 3.492 1.00 96.38 93 GLN A O 1
ATOM 710 N N . ALA A 1 94 ? -1.193 -13.962 2.479 1.00 97.88 94 ALA A N 1
ATOM 711 C CA . ALA A 1 94 ? -2.049 -12.811 2.231 1.00 97.88 94 ALA A CA 1
ATOM 712 C C . ALA A 1 94 ? -2.541 -12.755 0.782 1.00 97.88 94 ALA A C 1
ATOM 714 O O . ALA A 1 94 ? -1.826 -13.082 -0.165 1.00 97.88 94 ALA A O 1
ATOM 715 N N . ARG A 1 95 ? -3.755 -12.238 0.603 1.00 98.19 95 ARG A N 1
ATOM 716 C CA . ARG A 1 95 ? -4.266 -11.828 -0.708 1.00 98.19 95 ARG A CA 1
ATOM 717 C C . ARG A 1 95 ? -3.775 -10.421 -1.008 1.00 98.19 95 ARG A C 1
ATOM 719 O O . ARG A 1 95 ? -3.952 -9.518 -0.192 1.00 98.19 95 ARG A O 1
ATOM 726 N N . ILE A 1 96 ? -3.138 -10.229 -2.157 1.00 98.50 96 ILE A N 1
ATOM 727 C CA . ILE A 1 96 ? -2.415 -8.986 -2.447 1.00 98.50 96 ILE A CA 1
ATOM 728 C C . ILE A 1 96 ? -3.201 -8.137 -3.444 1.00 98.50 96 ILE A C 1
ATOM 730 O O . ILE A 1 96 ? -3.513 -8.589 -4.549 1.00 98.50 96 ILE A O 1
ATOM 734 N N . ILE A 1 97 ? -3.486 -6.897 -3.051 1.00 98.56 97 ILE A N 1
ATOM 735 C CA . ILE A 1 97 ? -4.040 -5.842 -3.900 1.00 98.56 97 ILE A CA 1
ATOM 736 C C . ILE A 1 97 ? -2.908 -4.864 -4.203 1.00 98.56 97 ILE A C 1
ATOM 738 O O . ILE A 1 97 ? -2.260 -4.375 -3.279 1.00 98.56 97 ILE A O 1
ATOM 742 N N . HIS A 1 98 ? -2.659 -4.575 -5.478 1.00 98.81 98 HIS A N 1
ATOM 743 C CA . HIS A 1 98 ? -1.542 -3.721 -5.891 1.00 98.81 98 HIS A CA 1
ATOM 744 C C . HIS A 1 98 ? -2.036 -2.578 -6.765 1.00 98.81 98 HIS A C 1
ATOM 746 O O . HIS A 1 98 ? -2.479 -2.795 -7.893 1.00 98.81 98 HIS A O 1
ATOM 752 N N . LEU A 1 99 ? -1.983 -1.370 -6.205 1.00 98.75 99 LEU A N 1
ATOM 753 C CA . LEU A 1 99 ? -2.255 -0.124 -6.906 1.00 98.75 99 LEU A CA 1
ATOM 754 C C . LEU A 1 99 ? -0.935 0.389 -7.474 1.00 98.75 99 LEU A C 1
ATOM 756 O O . LEU A 1 99 ? -0.043 0.760 -6.708 1.00 98.75 99 LEU A O 1
ATOM 760 N N . ASP A 1 100 ? -0.826 0.432 -8.796 1.00 98.56 100 ASP A N 1
ATOM 761 C CA . ASP A 1 100 ? 0.329 1.003 -9.482 1.00 98.56 100 ASP A CA 1
ATOM 762 C C . ASP A 1 100 ? -0.108 1.653 -10.797 1.00 98.56 100 ASP A C 1
ATOM 764 O O . ASP A 1 100 ? -1.050 1.207 -11.455 1.00 98.56 100 ASP A O 1
ATOM 768 N N . ILE A 1 101 ? 0.575 2.724 -11.186 1.00 98.25 101 ILE A N 1
ATOM 769 C CA . ILE A 1 101 ? 0.343 3.376 -12.475 1.00 98.25 101 ILE A CA 1
ATOM 770 C C . ILE A 1 101 ? 1.059 2.624 -13.602 1.00 98.25 101 ILE A C 1
ATOM 772 O O . ILE A 1 101 ? 0.607 2.649 -14.747 1.00 98.25 101 ILE A O 1
ATOM 776 N N . ASP A 1 102 ? 2.162 1.943 -13.279 1.00 98.00 102 ASP A N 1
ATOM 777 C CA . ASP A 1 102 ? 2.983 1.229 -14.241 1.00 98.00 102 ASP A CA 1
ATOM 778 C C . ASP A 1 102 ? 2.570 -0.243 -14.330 1.00 98.00 102 ASP A C 1
ATOM 780 O O . ASP A 1 102 ? 2.812 -1.063 -13.440 1.00 98.00 102 ASP A O 1
ATOM 784 N N . LYS A 1 103 ? 1.982 -0.605 -15.472 1.00 97.38 103 LYS A N 1
ATOM 785 C CA . LYS A 1 103 ? 1.586 -1.982 -15.770 1.00 97.38 103 LYS A CA 1
ATOM 786 C C . LYS A 1 103 ? 2.761 -2.963 -15.713 1.00 97.38 103 LYS A C 1
ATOM 788 O O . LYS A 1 103 ? 2.527 -4.136 -15.430 1.00 97.38 103 LYS A O 1
ATOM 793 N N . ALA A 1 104 ? 3.989 -2.516 -15.978 1.00 97.88 104 ALA A N 1
ATOM 794 C CA . ALA A 1 104 ? 5.169 -3.373 -15.941 1.00 97.88 104 ALA A CA 1
ATOM 795 C C . ALA A 1 104 ? 5.556 -3.809 -14.518 1.00 97.88 104 ALA A C 1
ATOM 797 O O . ALA A 1 104 ? 6.245 -4.815 -14.364 1.00 97.88 104 ALA A O 1
ATOM 798 N N . GLU A 1 105 ? 5.112 -3.092 -13.481 1.00 97.94 105 GLU A N 1
ATOM 799 C CA . GLU A 1 105 ? 5.388 -3.448 -12.083 1.00 97.94 105 GLU A CA 1
ATOM 800 C C . GLU A 1 105 ? 4.377 -4.462 -11.522 1.00 97.94 105 GLU A C 1
ATOM 802 O O . GLU A 1 105 ? 4.686 -5.207 -10.587 1.00 97.94 105 GLU A O 1
ATOM 807 N N . ILE A 1 106 ? 3.193 -4.572 -12.132 1.00 98.00 106 ILE A N 1
ATOM 808 C CA . ILE A 1 106 ? 2.184 -5.563 -11.752 1.00 98.00 106 ILE A CA 1
ATOM 809 C C . ILE A 1 106 ? 2.681 -6.981 -12.062 1.00 98.00 106 ILE A C 1
ATOM 811 O O . ILE A 1 106 ? 3.033 -7.300 -13.195 1.00 98.00 106 ILE A O 1
ATOM 815 N N . ASN A 1 107 ? 2.623 -7.877 -11.069 1.00 97.38 107 ASN A N 1
ATOM 816 C CA . ASN A 1 107 ? 3.080 -9.272 -11.166 1.00 97.38 107 ASN A CA 1
ATOM 817 C C . ASN A 1 107 ? 4.576 -9.456 -11.492 1.00 97.38 107 ASN A C 1
ATOM 819 O O . ASN A 1 107 ? 4.979 -10.575 -11.805 1.00 97.38 107 ASN A O 1
ATOM 823 N N . LYS A 1 108 ? 5.397 -8.400 -11.410 1.00 97.25 108 LYS A N 1
ATOM 824 C CA . LYS A 1 108 ? 6.828 -8.458 -11.743 1.00 97.25 108 LYS A CA 1
ATOM 825 C C . LYS A 1 108 ? 7.624 -9.320 -10.761 1.00 97.25 108 LYS A C 1
ATOM 827 O O . LYS A 1 108 ? 8.248 -10.292 -11.167 1.00 97.25 108 LYS A O 1
ATOM 832 N N . ASN A 1 109 ? 7.566 -8.975 -9.472 1.00 97.00 109 ASN A N 1
ATOM 833 C CA . ASN A 1 109 ? 8.289 -9.682 -8.402 1.00 97.00 109 ASN A CA 1
ATOM 834 C C . ASN A 1 109 ? 7.354 -10.518 -7.519 1.00 97.00 109 ASN A C 1
ATOM 836 O O . ASN A 1 109 ? 7.715 -11.602 -7.065 1.00 97.00 109 ASN A O 1
ATOM 840 N N . VAL A 1 110 ? 6.141 -10.019 -7.277 1.00 96.88 110 VAL A N 1
ATOM 841 C CA . VAL A 1 110 ? 5.126 -10.664 -6.439 1.00 96.88 110 VAL A CA 1
ATOM 842 C C . VAL A 1 110 ? 3.849 -10.803 -7.256 1.00 96.88 110 VAL A C 1
ATOM 844 O O . VAL A 1 110 ? 3.394 -9.836 -7.864 1.00 96.88 110 VAL A O 1
ATOM 847 N N . LYS A 1 111 ? 3.275 -12.011 -7.294 1.00 96.50 111 LYS A N 1
ATOM 848 C CA . LYS A 1 111 ? 1.983 -12.260 -7.942 1.00 96.50 111 LYS A CA 1
ATOM 849 C C . LYS A 1 111 ? 0.869 -11.651 -7.089 1.00 96.50 111 LYS A C 1
ATOM 851 O O . LYS A 1 111 ? 0.798 -11.930 -5.896 1.00 96.50 111 LYS A O 1
ATOM 856 N N . VAL A 1 112 ? 0.005 -10.852 -7.706 1.00 97.75 112 VAL A N 1
ATOM 857 C CA . VAL A 1 112 ? -1.082 -10.139 -7.024 1.00 97.75 112 VAL A CA 1
ATOM 858 C C . VAL A 1 112 ? -2.436 -10.724 -7.415 1.00 97.75 112 VAL A C 1
ATOM 860 O O . VAL A 1 112 ? -2.605 -11.216 -8.532 1.00 97.75 112 VAL A O 1
ATOM 863 N N . GLU A 1 113 ? -3.395 -10.680 -6.493 1.00 98.31 113 GLU A N 1
ATOM 864 C CA . GLU A 1 113 ? -4.764 -11.156 -6.723 1.00 98.31 113 GLU A CA 1
ATOM 865 C C . GLU A 1 113 ? -5.586 -10.103 -7.465 1.00 98.31 113 GLU A C 1
ATOM 867 O O . GLU A 1 113 ? -6.281 -10.422 -8.428 1.00 98.31 113 GLU A O 1
ATOM 872 N N . VAL A 1 114 ? -5.464 -8.837 -7.054 1.00 97.81 114 VAL A N 1
ATOM 873 C CA . VAL A 1 114 ? -6.206 -7.723 -7.654 1.00 97.81 114 VAL A CA 1
ATOM 874 C C . VAL A 1 114 ? -5.241 -6.596 -8.028 1.00 97.81 114 VAL A C 1
ATOM 876 O O . VAL A 1 114 ? -4.783 -5.862 -7.148 1.00 97.81 114 VAL A O 1
ATOM 879 N N . PRO A 1 115 ? -4.916 -6.426 -9.319 1.00 98.06 115 PRO A N 1
ATOM 880 C CA . PRO A 1 115 ? -4.212 -5.243 -9.788 1.00 98.06 115 PRO A CA 1
ATOM 881 C C . PRO A 1 115 ? -5.190 -4.080 -9.986 1.00 98.06 115 PRO A C 1
ATOM 883 O O . PRO A 1 115 ? -6.257 -4.244 -10.577 1.00 98.06 115 PRO A O 1
ATOM 886 N N . VAL A 1 116 ? -4.806 -2.888 -9.538 1.00 98.19 116 VAL A N 1
ATOM 887 C CA . VAL A 1 116 ? -5.549 -1.642 -9.753 1.00 98.19 116 VAL A CA 1
ATOM 888 C C . VAL A 1 116 ? -4.632 -0.687 -10.508 1.00 98.19 116 VAL A C 1
ATOM 890 O O . VAL A 1 116 ? -3.760 -0.049 -9.925 1.00 98.19 116 VAL A O 1
ATOM 893 N N . LEU A 1 117 ? -4.809 -0.633 -11.828 1.00 98.19 117 LEU A N 1
ATOM 894 C CA . LEU A 1 117 ? -3.991 0.204 -12.701 1.00 98.19 117 LEU A CA 1
ATOM 895 C C . LEU A 1 117 ? -4.496 1.645 -12.699 1.00 98.19 117 LEU A C 1
ATOM 897 O O . LEU A 1 117 ? -5.663 1.889 -13.003 1.00 98.19 117 LEU A O 1
ATOM 901 N N . GLY A 1 118 ? -3.608 2.592 -12.411 1.00 98.00 118 GLY A N 1
ATOM 902 C CA . GLY A 1 118 ? -3.900 4.018 -12.529 1.00 98.00 118 GLY A CA 1
ATOM 903 C C . GLY A 1 118 ? -3.182 4.876 -11.497 1.00 98.00 118 GLY A C 1
ATOM 904 O O . GLY A 1 118 ? -2.491 4.383 -10.607 1.00 98.00 118 GLY A O 1
ATOM 905 N N . ASN A 1 119 ? -3.354 6.192 -11.614 1.00 98.38 119 ASN A N 1
ATOM 906 C CA . ASN A 1 119 ? -2.803 7.135 -10.650 1.00 98.38 119 ASN A CA 1
ATOM 907 C C . ASN A 1 119 ? -3.515 6.977 -9.293 1.00 98.38 119 ASN A C 1
ATOM 909 O O . ASN A 1 119 ? -4.744 7.016 -9.234 1.00 98.38 119 ASN A O 1
ATOM 913 N N . CYS A 1 120 ? -2.757 6.854 -8.197 1.00 98.12 120 CYS A N 1
ATOM 914 C CA . CYS A 1 120 ? -3.296 6.803 -6.832 1.00 98.12 120 CYS A CA 1
ATOM 915 C C . CYS A 1 120 ? -4.262 7.959 -6.534 1.00 98.12 120 CYS A C 1
ATOM 917 O O . CYS A 1 120 ? -5.243 7.763 -5.821 1.00 98.12 120 CYS A O 1
ATOM 919 N N . LYS A 1 121 ? -4.022 9.143 -7.117 1.00 98.62 121 LYS A N 1
ATOM 920 C CA . LYS A 1 121 ? -4.880 10.326 -6.963 1.00 98.62 121 LYS A CA 1
ATOM 921 C C . LYS A 1 121 ? -6.312 10.100 -7.457 1.00 98.62 121 LYS A C 1
ATOM 923 O O . LYS A 1 121 ? -7.241 10.712 -6.946 1.00 98.62 121 LYS A O 1
ATOM 928 N N . GLU A 1 122 ? -6.488 9.216 -8.432 1.00 98.50 122 GLU A N 1
ATOM 929 C CA . GLU A 1 122 ? -7.780 8.895 -9.041 1.00 98.50 122 GLU A CA 1
ATOM 930 C C . GLU A 1 122 ? -8.363 7.597 -8.473 1.00 98.50 122 GLU A C 1
ATOM 932 O O . GLU A 1 122 ? -9.561 7.513 -8.205 1.00 98.50 122 GLU A O 1
ATOM 937 N N . THR A 1 123 ? -7.523 6.586 -8.241 1.00 98.38 123 THR A N 1
ATOM 938 C CA . THR A 1 123 ? -7.980 5.254 -7.823 1.00 98.38 123 THR A CA 1
ATOM 939 C C . THR A 1 123 ? -8.358 5.191 -6.342 1.00 98.38 123 THR A C 1
ATOM 941 O O . THR A 1 123 ? -9.353 4.549 -5.996 1.00 98.38 123 THR A O 1
ATOM 944 N N . LEU A 1 124 ? -7.633 5.888 -5.456 1.00 98.62 124 LEU A N 1
ATOM 945 C CA . LEU A 1 124 ? -7.936 5.899 -4.020 1.00 98.62 124 LEU A CA 1
ATOM 946 C C . LEU A 1 124 ? -9.319 6.491 -3.705 1.00 98.62 124 LEU A C 1
ATOM 948 O O . LEU A 1 124 ? -10.040 5.856 -2.931 1.00 98.62 124 LEU A O 1
ATOM 952 N N . PRO A 1 125 ? -9.762 7.626 -4.291 1.00 98.56 125 PRO A N 1
ATOM 953 C CA . PRO A 1 125 ? -11.122 8.124 -4.081 1.00 98.56 125 PRO A CA 1
ATOM 954 C C . PRO A 1 125 ? -12.211 7.119 -4.466 1.00 98.56 125 PRO A C 1
ATOM 956 O O . PRO A 1 125 ? -13.165 6.940 -3.708 1.00 98.56 125 PRO A O 1
ATOM 959 N N . LEU A 1 126 ? -12.054 6.424 -5.598 1.00 98.06 126 LEU A N 1
ATOM 960 C CA . LEU A 1 126 ? -13.022 5.426 -6.065 1.00 98.06 126 LEU A CA 1
ATOM 961 C C . LEU A 1 126 ? -13.133 4.253 -5.084 1.00 98.06 126 LEU A C 1
ATOM 963 O O . LEU A 1 126 ? -14.235 3.858 -4.711 1.00 98.06 126 LEU A O 1
ATOM 967 N N . LEU A 1 127 ? -11.999 3.740 -4.596 1.00 96.38 127 LEU A N 1
ATOM 968 C CA . LEU A 1 127 ? -11.989 2.701 -3.562 1.00 96.38 127 LEU A CA 1
ATOM 969 C C . LEU A 1 127 ? -12.579 3.208 -2.240 1.00 96.38 127 LEU A C 1
ATOM 971 O O . LEU A 1 127 ? -13.389 2.525 -1.616 1.00 96.38 127 LEU A O 1
ATOM 975 N N . THR A 1 128 ? -12.214 4.423 -1.827 1.00 97.56 128 THR A N 1
ATOM 976 C CA . THR A 1 128 ? -12.679 5.041 -0.576 1.00 97.56 128 THR A CA 1
ATOM 977 C C . THR A 1 128 ? -14.199 5.167 -0.549 1.00 97.56 128 THR A C 1
ATOM 979 O O . THR A 1 128 ? -14.811 4.915 0.489 1.00 97.56 128 THR A O 1
ATOM 982 N N . GLN A 1 129 ? -14.843 5.501 -1.670 1.00 97.31 129 GLN A N 1
ATOM 983 C CA . GLN A 1 129 ? -16.307 5.585 -1.755 1.00 97.31 129 GLN A CA 1
ATOM 984 C C . GLN A 1 129 ? -16.997 4.249 -1.450 1.00 97.31 129 GLN A C 1
ATOM 986 O O . GLN A 1 129 ? -18.043 4.249 -0.805 1.00 97.31 129 GLN A O 1
ATOM 991 N N . LEU A 1 130 ? -16.384 3.128 -1.833 1.00 95.75 130 LEU A N 1
ATOM 992 C CA . LEU A 1 130 ? -16.936 1.781 -1.666 1.00 95.75 130 LEU A CA 1
ATOM 993 C C . LEU A 1 130 ? -16.687 1.179 -0.274 1.00 95.75 130 LEU A C 1
ATOM 995 O O . LEU A 1 130 ? -17.289 0.166 0.080 1.00 95.75 130 LEU A O 1
ATOM 999 N N . ILE A 1 131 ? -15.807 1.785 0.525 1.00 93.44 131 ILE A N 1
ATOM 1000 C CA . ILE A 1 131 ? -15.515 1.323 1.884 1.00 93.44 131 ILE A CA 1
ATOM 1001 C C . ILE A 1 131 ? -16.624 1.772 2.840 1.00 93.44 131 ILE A C 1
ATOM 1003 O O . ILE A 1 131 ? -16.952 2.958 2.920 1.00 93.44 131 ILE A O 1
ATOM 1007 N N . ALA A 1 132 ? -17.162 0.829 3.614 1.00 90.81 132 ALA A N 1
ATOM 1008 C CA . ALA A 1 132 ? -17.934 1.146 4.809 1.00 90.81 132 ALA A CA 1
ATOM 1009 C C . ALA A 1 132 ? -16.972 1.581 5.933 1.00 90.81 132 ALA A C 1
ATOM 1011 O O . ALA A 1 132 ? -15.941 0.925 6.106 1.00 90.81 132 ALA A O 1
ATOM 1012 N N . PRO A 1 133 ? -17.273 2.651 6.694 1.00 85.00 133 PRO A N 1
ATOM 1013 C CA . PRO A 1 133 ? -16.450 3.049 7.832 1.00 85.00 133 PRO A CA 1
ATOM 1014 C C . PRO A 1 133 ? -16.231 1.875 8.784 1.00 85.00 133 PRO A C 1
ATOM 1016 O O . PRO A 1 133 ? -17.171 1.129 9.074 1.00 85.00 133 PRO A O 1
ATOM 1019 N N . ARG A 1 134 ? -15.004 1.703 9.281 1.00 78.38 134 ARG A N 1
ATOM 1020 C CA . ARG A 1 134 ? -14.731 0.674 10.287 1.00 78.38 134 ARG A CA 1
ATOM 1021 C C . ARG A 1 134 ? -15.437 1.059 11.586 1.00 78.38 134 ARG A C 1
ATOM 1023 O O . ARG A 1 134 ? -15.001 1.968 12.280 1.00 78.38 134 ARG A O 1
ATOM 1030 N N . THR A 1 135 ? -16.533 0.376 11.904 1.00 60.56 135 THR A N 1
ATOM 1031 C CA . THR A 1 135 ? -17.235 0.546 13.178 1.00 60.56 135 THR A CA 1
ATOM 1032 C C . THR A 1 135 ? -16.337 0.021 14.293 1.00 60.56 135 THR A C 1
ATOM 1034 O O . THR A 1 135 ? -16.073 -1.180 14.376 1.00 60.56 135 THR A O 1
ATOM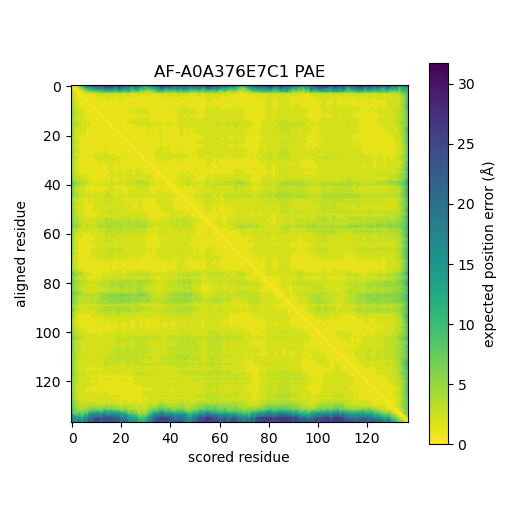 1037 N N . THR A 1 136 ? -15.807 0.920 15.115 1.00 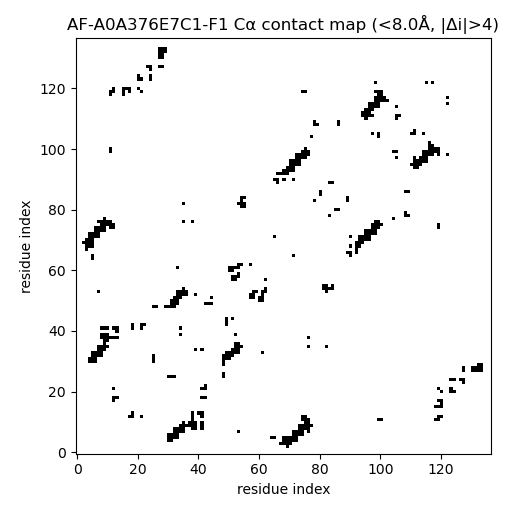53.47 136 THR A N 1
ATOM 1038 C CA . THR A 1 136 ? -15.150 0.562 16.372 1.00 53.47 136 THR A CA 1
ATOM 1039 C C . THR A 1 136 ? -16.230 0.008 17.305 1.00 53.47 136 THR A C 1
ATOM 1041 O O . THR A 1 136 ? -17.216 0.701 17.555 1.00 53.47 136 THR A O 1
ATOM 1044 N N . PHE A 1 137 ? -16.087 -1.241 17.753 1.00 44.53 137 PHE A N 1
ATOM 1045 C CA . PHE A 1 137 ? -16.826 -1.758 18.909 1.00 44.53 137 PHE A CA 1
ATOM 1046 C C . PHE A 1 137 ? -16.008 -1.494 20.169 1.00 44.53 137 PHE A C 1
ATOM 1048 O O . PHE A 1 137 ? -14.765 -1.640 20.076 1.00 44.53 137 PHE A O 1
#

Foldseek 3Di:
DDAQEEEEFALLCVVLVNLVLVVLLCQQQVHAYEYAPNRCPSDDCPPPRYPWHAFPPIDPRVPVSQLPHQAYEYAQHAPDCRRQVDLVRGSPNHAYEHEHQDPCRAPPSHDHPHYHHDRSNPRSNVVSVVGHGDDDD

Nearest PDB structures (foldseek):
  6lpi-assembly3_C  TM=9.765E-01  e=1.668E-13  Escherichia coli K-12
  8et5-assembly1_A  TM=9.757E-01  e=3.899E-13  Arabidopsis thaliana
  7stq-assembly1_A  TM=9.748E-01  e=3.422E-13  Arabidopsis thaliana
  6lpi-assembly2_B  TM=9.790E-01  e=1.109E-12  Escherichia coli K-12
  6lpi-assembly1_A  TM=9.735E-01  e=3.835E-12  Escherichia coli K-12

Organism: Chryseobacterium carnipullorum (NCBI:txid1124835)

InterPro domains:
  IPR012000 Thiamine pyrophosphate enzyme, central domain [PF00205] (3-125)
  IPR029035 DHS-like NAD/FAD-binding domain superfamily [SSF52467] (3-133)
  IPR045229 Thiamine pyrophosphate enzyme [PTHR18968] (2-131)

Secondary structure (DSSP, 8-state):
----EEEEE-THHHHTT-HHHHHHHHHHHT--EEE-GGGTTSS-TTSTTEEEE-STTS-HHHHHHHHH-SEEEEES----HHHHS-TTTTTTTSEEEEEES-TTTTTSSS--SEEEES-HHHHHHHHHHHPPP----

Radius of gyration: 13.56 Å; Cα contacts (8 Å, |Δi|>4): 280; chains: 1; bounding box: 34×31×35 Å